Protein AF-A0AB39BW16-F1 (afdb_monomer_lite)

Organism: NCBI:txid3237103

Foldseek 3Di:
DPPPPPCALVNLLVQLVVLLVVCVVDVDPVSLVSNVVSLVVNVVNLVVPPDPDPVSVVSVVSSVVSVVSSVVSVVVVD

Secondary structure (DSSP, 8-state):
--------HHHHHHHHHHHHHHHHHS--HHHHHHHHHHHHHHHHHHHH----SHHHHHHHHHHHHHHHHHHHHHHTT-

Sequence (78 aa):
MTIEQKETLKEALENADKAVYSTQMGSNKDNLGFSQQAIDRVEQLLKVENDHSPEHQRAKDMLRLLKETQAAMNSNRN

Radius of gyration: 13.39 Å; chains: 1; bounding box: 31×19×44 Å

Structure (mmCIF, N/CA/C/O backbone):
data_AF-A0AB39BW16-F1
#
_entry.id   AF-A0AB39BW16-F1
#
loop_
_atom_site.group_PDB
_atom_site.id
_atom_site.type_symbol
_atom_site.label_atom_id
_atom_site.label_alt_id
_atom_site.label_comp_id
_atom_site.label_asym_id
_atom_site.label_entity_id
_atom_site.label_seq_id
_atom_site.pdbx_PDB_ins_code
_atom_site.Cartn_x
_atom_site.Cartn_y
_atom_site.Cartn_z
_atom_site.occupancy
_atom_site.B_iso_or_equiv
_atom_site.auth_seq_id
_atom_site.auth_comp_id
_atom_site.auth_asym_id
_atom_site.auth_atom_id
_atom_site.pdbx_PDB_model_num
ATOM 1 N N . MET A 1 1 ? -9.693 7.137 -26.982 1.00 35.00 1 MET A N 1
ATOM 2 C CA . MET A 1 1 ? -8.571 6.486 -26.277 1.00 35.00 1 MET A CA 1
ATOM 3 C C . MET A 1 1 ? -8.503 7.080 -24.889 1.00 35.00 1 MET A C 1
ATOM 5 O O . MET A 1 1 ? -7.990 8.178 -24.723 1.00 35.00 1 MET A O 1
ATOM 9 N N . THR A 1 2 ? -9.133 6.423 -23.923 1.00 38.56 2 THR A N 1
ATOM 10 C CA . THR A 1 2 ? -8.988 6.766 -22.510 1.00 38.56 2 THR A CA 1
ATOM 11 C C . THR A 1 2 ? -7.539 6.513 -22.134 1.00 38.56 2 THR A C 1
ATOM 13 O O . THR A 1 2 ? -7.041 5.400 -22.274 1.00 38.56 2 THR A O 1
ATOM 16 N N . ILE A 1 3 ? -6.845 7.570 -21.730 1.00 43.91 3 ILE A N 1
ATOM 17 C CA . ILE A 1 3 ? -5.571 7.465 -21.035 1.00 43.91 3 ILE A CA 1
ATOM 18 C C . ILE A 1 3 ? -5.926 6.808 -19.698 1.00 43.91 3 ILE A C 1
ATOM 20 O O . ILE A 1 3 ? -6.292 7.493 -18.748 1.00 43.91 3 ILE A O 1
ATOM 24 N N . GLU A 1 4 ? -5.946 5.474 -19.653 1.00 50.84 4 GLU A N 1
ATOM 25 C CA . GLU A 1 4 ? -5.848 4.750 -18.392 1.00 50.84 4 GLU A CA 1
ATOM 26 C C . GLU A 1 4 ? -4.523 5.204 -17.793 1.00 50.84 4 GLU A C 1
ATOM 28 O O . GLU A 1 4 ? -3.452 4.846 -18.287 1.00 50.84 4 GLU A O 1
ATOM 33 N N . GLN A 1 5 ? -4.590 6.103 -16.812 1.00 52.75 5 GLN A N 1
ATOM 34 C CA . GLN A 1 5 ? -3.432 6.451 -16.008 1.00 52.75 5 GLN A CA 1
ATOM 35 C C . GLN A 1 5 ? -2.911 5.123 -15.464 1.00 52.75 5 GLN A C 1
ATOM 37 O O . GLN A 1 5 ? -3.579 4.476 -14.657 1.00 52.75 5 GLN A O 1
ATOM 42 N N . LYS A 1 6 ? -1.773 4.663 -15.996 1.00 63.31 6 LYS A N 1
ATOM 43 C CA . LYS A 1 6 ? -1.037 3.539 -15.431 1.00 63.31 6 LYS A CA 1
ATOM 44 C C . LYS A 1 6 ? -0.559 4.005 -14.067 1.00 63.31 6 LYS A C 1
ATOM 46 O O . LYS A 1 6 ? 0.524 4.567 -13.961 1.00 63.31 6 LYS A O 1
ATOM 51 N N . GLU A 1 7 ? -1.411 3.835 -13.067 1.00 73.69 7 GLU A N 1
ATOM 52 C CA . GLU A 1 7 ? -1.027 3.973 -11.674 1.00 73.69 7 GLU A CA 1
ATOM 53 C C . GLU A 1 7 ? 0.170 3.053 -11.453 1.00 73.69 7 GLU A C 1
ATOM 55 O O . GLU A 1 7 ? 0.117 1.852 -11.739 1.00 73.69 7 GLU A O 1
ATOM 60 N N . THR A 1 8 ? 1.281 3.647 -11.044 1.00 83.31 8 THR A N 1
ATOM 61 C CA . THR A 1 8 ? 2.502 2.899 -10.776 1.00 83.31 8 THR A CA 1
ATOM 62 C C . THR A 1 8 ? 2.370 2.166 -9.446 1.00 83.31 8 THR A C 1
ATOM 64 O O . THR A 1 8 ? 1.659 2.607 -8.542 1.00 83.31 8 THR A O 1
ATOM 67 N N . LEU A 1 9 ? 3.105 1.063 -9.280 1.00 84.50 9 LEU A N 1
ATOM 68 C CA . LEU A 1 9 ? 3.163 0.345 -8.004 1.00 84.50 9 LEU A CA 1
ATOM 69 C C . LEU A 1 9 ? 3.536 1.276 -6.836 1.00 84.50 9 LEU A C 1
ATOM 71 O O . LEU A 1 9 ? 3.000 1.148 -5.737 1.00 84.50 9 LEU A O 1
ATOM 75 N N . LYS A 1 10 ? 4.414 2.252 -7.091 1.00 86.69 10 LYS A N 1
ATOM 76 C CA . LYS A 1 10 ? 4.803 3.272 -6.116 1.00 86.69 10 LYS A CA 1
ATOM 77 C C . LYS A 1 10 ? 3.617 4.139 -5.679 1.00 86.69 10 LYS A C 1
ATOM 79 O O . LYS A 1 10 ? 3.395 4.285 -4.483 1.00 86.69 10 LYS A O 1
ATOM 84 N N . GLU A 1 11 ? 2.864 4.697 -6.623 1.00 88.69 11 GLU A N 1
ATOM 85 C CA . GLU A 1 11 ? 1.705 5.548 -6.312 1.00 88.69 11 GLU A CA 1
ATOM 86 C C . GLU A 1 11 ? 0.621 4.765 -5.568 1.00 88.69 11 GLU A C 1
ATOM 88 O O . GLU A 1 11 ? 0.070 5.254 -4.583 1.00 88.69 11 GLU A O 1
ATOM 93 N N . ALA A 1 12 ? 0.367 3.520 -5.978 1.00 88.44 12 ALA A N 1
ATOM 94 C CA . ALA A 1 12 ? -0.593 2.663 -5.295 1.00 88.44 12 ALA A CA 1
ATOM 95 C C . ALA A 1 12 ? -0.184 2.387 -3.839 1.00 88.44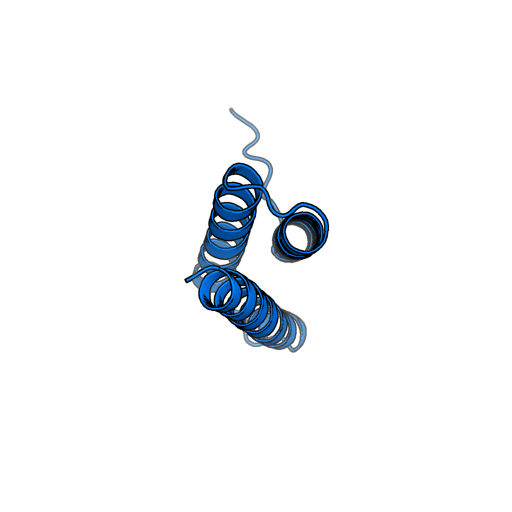 12 ALA A C 1
ATOM 97 O O . ALA A 1 12 ? -1.034 2.396 -2.948 1.00 88.44 12 ALA A O 1
ATOM 98 N N . LEU A 1 13 ? 1.112 2.184 -3.576 1.00 89.69 13 LEU A N 1
ATOM 99 C CA . LEU A 1 13 ? 1.631 2.012 -2.218 1.00 89.69 13 LEU A CA 1
ATOM 100 C C . LEU A 1 13 ? 1.478 3.279 -1.374 1.00 89.69 13 LEU A C 1
ATOM 102 O O . LEU A 1 13 ? 1.037 3.184 -0.232 1.00 89.69 13 LEU A O 1
ATOM 106 N N . GLU A 1 14 ? 1.802 4.451 -1.923 1.00 90.88 14 GLU A N 1
ATOM 107 C CA . GLU A 1 14 ? 1.622 5.736 -1.231 1.00 90.88 14 GLU A CA 1
ATOM 108 C C . GLU A 1 14 ? 0.140 5.996 -0.907 1.00 90.88 14 GLU A C 1
ATOM 110 O O . GLU A 1 14 ? -0.201 6.424 0.200 1.00 90.88 14 GLU A O 1
ATOM 115 N N . ASN A 1 15 ? -0.760 5.669 -1.840 1.00 90.44 15 ASN A N 1
ATOM 116 C CA . ASN A 1 15 ? -2.205 5.755 -1.636 1.00 90.44 15 ASN A CA 1
ATOM 117 C C . ASN A 1 15 ? -2.684 4.799 -0.536 1.00 90.44 15 ASN A C 1
ATOM 119 O O . ASN A 1 15 ? -3.472 5.195 0.328 1.00 90.44 15 ASN A O 1
ATOM 123 N N . ALA A 1 16 ? -2.199 3.556 -0.541 1.00 90.00 16 ALA A N 1
ATOM 124 C CA . ALA A 1 16 ? -2.557 2.558 0.459 1.00 90.00 16 ALA A CA 1
ATOM 125 C C . ALA A 1 16 ? -2.034 2.919 1.855 1.00 90.00 16 ALA A C 1
ATOM 127 O O . ALA A 1 16 ? -2.791 2.830 2.823 1.00 90.00 16 ALA A O 1
ATOM 128 N N . ASP A 1 17 ? -0.801 3.413 1.958 1.00 90.88 17 ASP A N 1
ATOM 129 C CA . ASP A 1 17 ? -0.224 3.906 3.211 1.00 90.88 17 ASP A CA 1
ATOM 130 C C . ASP A 1 17 ? -1.036 5.065 3.793 1.00 90.88 17 ASP A C 1
ATOM 132 O O . ASP A 1 17 ? -1.504 5.003 4.934 1.00 90.88 17 ASP A O 1
ATOM 136 N N . LYS A 1 18 ? -1.342 6.071 2.968 1.00 90.00 18 LYS A N 1
ATOM 137 C CA . LYS A 1 18 ? -2.175 7.204 3.379 1.00 90.00 18 LYS A CA 1
ATOM 138 C C . LYS A 1 18 ? -3.573 6.768 3.817 1.00 90.00 18 LYS A C 1
ATOM 140 O O . LYS A 1 18 ? -4.103 7.309 4.792 1.00 90.00 18 LYS A O 1
ATOM 145 N N . ALA A 1 19 ? -4.191 5.816 3.120 1.00 87.25 19 ALA A N 1
ATOM 146 C CA . ALA A 1 19 ? -5.523 5.323 3.460 1.00 87.25 19 ALA A CA 1
ATOM 147 C C . ALA A 1 19 ? -5.524 4.543 4.785 1.00 87.25 19 ALA A C 1
ATOM 149 O O . ALA A 1 19 ? -6.392 4.766 5.636 1.00 87.25 19 ALA A O 1
ATOM 150 N N . VAL A 1 20 ? -4.531 3.675 5.001 1.00 87.31 20 VAL A N 1
ATOM 151 C CA . VAL A 1 20 ? -4.349 2.946 6.265 1.00 87.31 20 VAL A CA 1
ATOM 152 C C . VAL A 1 20 ? -4.078 3.921 7.410 1.00 87.31 20 VAL A C 1
ATOM 154 O O . VAL A 1 20 ? -4.737 3.841 8.445 1.00 87.31 20 VAL A O 1
ATOM 157 N N . TYR A 1 21 ? -3.199 4.902 7.221 1.00 87.31 21 TYR A N 1
ATOM 158 C CA . TYR A 1 21 ? -2.931 5.935 8.221 1.00 87.31 21 TYR A CA 1
ATOM 159 C C . TYR A 1 21 ? -4.170 6.778 8.555 1.00 87.31 21 TYR A C 1
ATOM 161 O O . TYR A 1 21 ? -4.483 7.014 9.721 1.00 87.31 21 TYR A O 1
ATOM 169 N N . SER A 1 22 ? -4.938 7.183 7.541 1.00 84.06 22 SER A N 1
ATOM 170 C CA . SER A 1 22 ? -6.188 7.931 7.741 1.00 84.06 22 SER A CA 1
ATOM 171 C C . SER A 1 22 ? -7.222 7.115 8.517 1.00 84.06 22 SER A C 1
ATOM 173 O O . SER A 1 22 ? -7.997 7.666 9.293 1.00 84.06 22 SER A O 1
ATOM 175 N N . THR A 1 23 ? -7.212 5.795 8.343 1.00 83.19 23 THR A N 1
ATOM 176 C CA . THR A 1 23 ? -8.048 4.868 9.110 1.00 83.19 23 THR A CA 1
ATOM 177 C C . THR A 1 23 ? -7.606 4.775 10.572 1.00 83.19 23 THR A C 1
ATOM 179 O O . THR A 1 23 ? -8.463 4.706 11.451 1.00 83.19 23 THR A O 1
ATOM 182 N N . GLN A 1 24 ? -6.297 4.829 10.850 1.00 80.56 24 GLN A N 1
ATOM 183 C CA . GLN A 1 24 ? -5.772 4.875 12.223 1.00 80.56 24 GLN A CA 1
ATOM 184 C C . GLN A 1 24 ? -6.159 6.179 12.927 1.00 80.56 24 GLN A C 1
ATOM 186 O O . GLN A 1 24 ? -6.546 6.169 14.092 1.00 80.56 24 GLN A O 1
ATOM 191 N N . MET A 1 25 ? -6.068 7.300 12.208 1.00 79.56 25 MET A N 1
ATOM 192 C CA . MET A 1 25 ? -6.379 8.644 12.702 1.00 79.56 25 MET A CA 1
ATOM 193 C C . MET A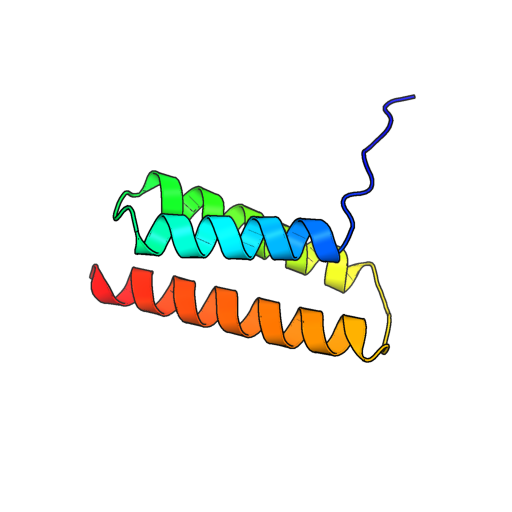 1 25 ? -7.880 8.885 12.893 1.00 79.56 25 MET A C 1
ATOM 195 O O . MET A 1 25 ? -8.313 9.481 13.876 1.00 79.56 25 MET A O 1
ATOM 199 N N . GLY A 1 26 ? -8.681 8.455 11.922 1.00 67.62 26 GLY A N 1
ATOM 200 C CA . GLY A 1 26 ? -10.122 8.624 11.900 1.00 67.62 26 GLY A CA 1
ATOM 201 C C . GLY A 1 26 ? -10.776 7.265 12.010 1.00 67.62 26 GLY A C 1
ATOM 202 O O . GLY A 1 26 ? -10.903 6.561 11.007 1.00 67.62 26 GLY A O 1
ATOM 203 N N . SER A 1 27 ? -11.237 6.921 13.212 1.00 63.06 27 SER A N 1
ATOM 204 C CA . SER A 1 27 ? -11.975 5.689 13.473 1.00 63.06 27 SER A CA 1
ATOM 205 C C . SER A 1 27 ? -13.399 5.747 12.875 1.00 63.06 27 SER A C 1
ATOM 207 O O . SER A 1 27 ? -14.377 5.464 13.558 1.00 63.06 27 SER A O 1
ATOM 209 N N . ASN A 1 28 ? -13.528 6.016 11.571 1.00 68.56 28 ASN A N 1
ATOM 210 C CA . ASN A 1 28 ? -14.769 5.889 10.807 1.00 68.56 28 ASN A CA 1
ATOM 211 C C . ASN A 1 28 ? -14.754 4.612 9.940 1.00 68.56 28 ASN A C 1
ATOM 213 O O . ASN A 1 28 ? -13.696 4.145 9.510 1.00 68.56 28 ASN A O 1
ATOM 217 N N . LYS A 1 29 ? -15.934 4.033 9.703 1.00 69.19 29 LYS A N 1
ATOM 218 C CA . LYS A 1 29 ? -16.160 2.842 8.874 1.00 69.19 29 LYS A CA 1
ATOM 219 C C . LYS A 1 29 ? -15.859 3.103 7.394 1.00 69.19 29 LYS A C 1
ATOM 221 O O . LYS A 1 29 ? -15.385 2.204 6.710 1.00 69.19 29 LYS A O 1
ATOM 226 N N . ASP A 1 30 ? -16.052 4.334 6.927 1.00 75.06 30 ASP A N 1
ATOM 227 C CA . ASP A 1 30 ? -15.764 4.707 5.537 1.00 75.06 30 ASP A CA 1
ATOM 228 C C . ASP A 1 30 ? -14.263 4.588 5.226 1.00 75.06 30 ASP A C 1
ATOM 230 O O . ASP A 1 30 ? -13.879 4.010 4.211 1.00 75.06 30 ASP A O 1
ATOM 234 N N . ASN A 1 31 ? -13.400 5.016 6.155 1.00 78.12 31 ASN A N 1
ATOM 235 C CA . ASN A 1 31 ? -11.940 4.948 6.004 1.00 78.12 31 ASN A CA 1
ATOM 236 C C . ASN A 1 31 ? -11.424 3.501 5.888 1.00 78.12 31 ASN A C 1
ATOM 238 O O . ASN A 1 31 ? -10.469 3.235 5.156 1.00 78.12 31 ASN A O 1
ATOM 242 N N . LEU A 1 32 ? -12.098 2.544 6.538 1.00 76.56 32 LEU A N 1
ATOM 243 C CA . LEU A 1 32 ? -11.786 1.119 6.391 1.00 76.56 32 LEU A CA 1
ATOM 244 C C . LEU A 1 32 ? -12.024 0.611 4.968 1.00 76.56 32 LEU A C 1
ATOM 246 O O . LEU A 1 32 ? -11.201 -0.127 4.432 1.00 76.56 32 LEU A O 1
ATOM 250 N N . GLY A 1 33 ? -13.138 1.016 4.354 1.00 82.56 33 GLY A N 1
ATOM 251 C CA . GLY A 1 33 ? -13.441 0.654 2.971 1.00 82.56 33 GLY A CA 1
ATOM 252 C C . GLY A 1 33 ? -12.386 1.198 2.008 1.00 82.56 33 GLY A C 1
ATOM 253 O O . GLY A 1 33 ? -11.903 0.466 1.146 1.00 82.56 33 GLY A O 1
ATOM 254 N N . PHE A 1 34 ? -11.965 2.450 2.208 1.00 83.69 34 PHE A N 1
ATOM 255 C CA . PHE A 1 34 ? -10.927 3.077 1.387 1.00 83.69 34 PHE A CA 1
ATOM 256 C C . PHE A 1 34 ? -9.553 2.416 1.547 1.00 83.69 34 PHE A C 1
ATOM 258 O O . PHE A 1 34 ? -8.877 2.179 0.547 1.00 83.69 34 PHE A O 1
ATOM 265 N N . SER A 1 35 ? -9.141 2.072 2.773 1.00 87.00 35 SER A N 1
ATOM 266 C CA . SER A 1 35 ? -7.869 1.363 2.988 1.00 87.00 35 SER A CA 1
ATOM 267 C C . SER A 1 35 ? -7.860 -0.028 2.354 1.00 87.00 35 SER A C 1
ATOM 26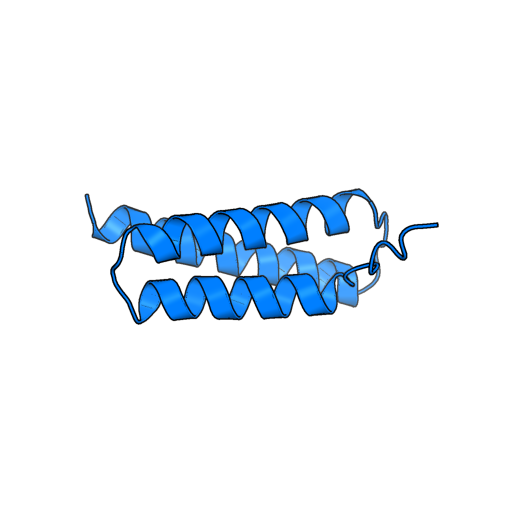9 O O . SER A 1 35 ? -6.846 -0.410 1.773 1.00 87.00 35 SER A O 1
ATOM 271 N N . GLN A 1 36 ? -8.986 -0.753 2.373 1.00 89.88 36 GLN A N 1
ATOM 272 C CA . GLN A 1 36 ? -9.079 -2.069 1.733 1.00 89.88 36 GLN A CA 1
ATOM 273 C C . GLN A 1 36 ? -8.947 -1.957 0.212 1.00 89.88 36 GLN A C 1
ATOM 275 O O . GLN A 1 36 ? -8.150 -2.669 -0.388 1.00 89.88 36 GLN A O 1
ATOM 280 N N . GLN A 1 37 ? -9.667 -1.014 -0.402 1.00 89.19 37 GLN A N 1
ATOM 281 C CA . GLN A 1 37 ? -9.599 -0.796 -1.850 1.00 89.19 37 GLN A CA 1
ATOM 282 C C . GLN A 1 37 ? -8.184 -0.430 -2.315 1.00 89.19 37 GLN A C 1
ATOM 284 O O . GLN A 1 37 ? -7.734 -0.905 -3.357 1.00 89.19 37 GLN A O 1
ATOM 289 N N . ALA A 1 38 ? -7.463 0.383 -1.539 1.00 88.06 38 ALA A N 1
ATOM 290 C CA . ALA A 1 38 ? -6.093 0.761 -1.869 1.00 88.06 38 ALA A CA 1
ATOM 291 C C . ALA A 1 38 ? -5.113 -0.424 -1.746 1.00 88.06 38 ALA A C 1
ATOM 293 O O . ALA A 1 38 ? -4.253 -0.609 -2.606 1.00 88.06 38 ALA A O 1
ATOM 294 N N . ILE A 1 39 ? -5.279 -1.276 -0.730 1.00 92.75 39 ILE A N 1
ATOM 295 C CA . ILE A 1 39 ? -4.504 -2.518 -0.572 1.00 92.75 39 ILE A CA 1
ATOM 296 C C . ILE A 1 39 ? -4.764 -3.485 -1.736 1.00 92.75 39 ILE A C 1
ATOM 298 O O . ILE A 1 39 ? -3.814 -4.016 -2.316 1.00 92.75 39 ILE A O 1
ATOM 302 N N . ASP A 1 40 ? -6.027 -3.671 -2.125 1.00 92.31 40 ASP A N 1
ATOM 303 C CA . ASP A 1 40 ? -6.406 -4.540 -3.246 1.00 92.31 40 ASP A CA 1
ATOM 304 C C . ASP A 1 40 ? -5.793 -4.044 -4.566 1.00 92.31 40 ASP A C 1
ATOM 306 O O . ASP A 1 40 ? -5.404 -4.834 -5.432 1.00 92.31 40 ASP A O 1
ATOM 310 N N . ARG A 1 41 ? -5.651 -2.723 -4.719 1.00 89.31 41 ARG A N 1
ATOM 311 C CA . ARG A 1 41 ? -5.022 -2.113 -5.892 1.00 89.31 41 ARG A CA 1
ATOM 312 C C . ARG A 1 41 ? -3.531 -2.430 -5.982 1.00 89.31 41 ARG A C 1
ATOM 314 O O . ARG A 1 41 ? -3.058 -2.837 -7.045 1.00 89.31 41 ARG A O 1
ATOM 321 N N . VAL A 1 42 ? -2.811 -2.319 -4.865 1.00 90.38 42 VAL A N 1
ATOM 322 C CA . VAL A 1 42 ? -1.394 -2.710 -4.770 1.00 90.38 42 VAL A CA 1
ATOM 323 C C . VAL A 1 42 ? -1.218 -4.194 -5.102 1.00 90.38 42 VAL A C 1
ATOM 325 O O . VAL A 1 42 ? -0.312 -4.551 -5.854 1.00 90.38 42 VAL A O 1
ATOM 328 N N . GLU A 1 43 ? -2.102 -5.069 -4.610 1.00 90.88 43 GLU A N 1
ATOM 329 C CA . GLU A 1 43 ? -2.061 -6.496 -4.950 1.00 90.88 43 GLU A CA 1
ATOM 330 C C . GLU A 1 43 ? -2.213 -6.767 -6.445 1.00 90.88 43 GLU A C 1
ATOM 332 O O . GLU A 1 43 ? -1.529 -7.638 -6.986 1.00 90.88 43 GLU A O 1
ATOM 337 N N . GLN A 1 44 ? -3.132 -6.068 -7.113 1.00 89.56 44 GLN A N 1
ATOM 338 C CA . GLN A 1 44 ? -3.338 -6.231 -8.549 1.00 89.56 44 GLN A CA 1
ATOM 339 C C . GLN A 1 44 ? -2.088 -5.832 -9.332 1.00 89.56 44 GLN A C 1
ATOM 341 O O . GLN A 1 44 ? -1.669 -6.576 -10.217 1.00 89.56 44 GLN A O 1
ATOM 346 N N . LEU A 1 45 ? -1.462 -4.708 -8.976 1.00 86.69 45 LEU A N 1
ATOM 347 C CA . LEU A 1 45 ? -0.237 -4.245 -9.630 1.00 86.69 45 LEU A CA 1
ATOM 348 C C . LEU A 1 45 ? 0.922 -5.226 -9.412 1.00 86.69 45 LEU A C 1
ATOM 350 O O . LEU A 1 45 ? 1.581 -5.612 -10.375 1.00 86.69 45 LEU A O 1
ATOM 354 N N . LEU A 1 46 ? 1.090 -5.736 -8.187 1.00 87.31 46 LEU A N 1
ATOM 355 C CA . LEU A 1 46 ? 2.099 -6.753 -7.871 1.00 87.31 46 LEU A CA 1
ATOM 356 C C . LEU A 1 46 ? 1.879 -8.091 -8.592 1.00 87.31 46 LEU A C 1
ATOM 358 O O . LEU A 1 46 ? 2.836 -8.828 -8.802 1.00 87.31 46 LEU A O 1
ATOM 362 N N . LYS A 1 47 ? 0.638 -8.446 -8.949 1.00 85.50 47 LYS A N 1
ATOM 363 C CA . LYS A 1 47 ? 0.348 -9.665 -9.728 1.00 85.50 47 LYS A CA 1
ATOM 364 C C . LYS A 1 47 ? 0.687 -9.506 -11.210 1.00 85.50 47 LYS A C 1
ATOM 366 O O . LYS A 1 47 ? 0.998 -10.498 -11.864 1.00 85.50 47 LYS A O 1
ATOM 371 N N . VAL A 1 48 ? 0.572 -8.290 -11.741 1.00 78.88 48 VAL A N 1
ATOM 372 C CA . VAL A 1 48 ? 0.857 -7.984 -13.151 1.00 78.88 48 VAL A CA 1
ATOM 373 C C . VAL A 1 48 ? 2.358 -7.796 -13.371 1.00 78.88 48 VAL A C 1
ATOM 375 O O . VAL A 1 48 ? 2.895 -8.255 -14.379 1.00 78.88 48 VAL A O 1
ATOM 378 N N . GLU A 1 49 ? 3.047 -7.162 -12.424 1.00 70.88 49 GLU A N 1
ATOM 379 C CA . GLU A 1 49 ? 4.500 -7.031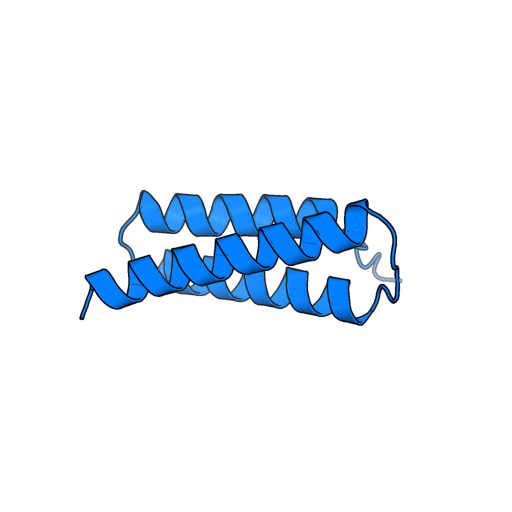 -12.447 1.00 70.88 49 GLU A CA 1
ATOM 380 C C . GLU A 1 49 ? 5.149 -8.328 -11.956 1.00 70.88 49 GLU A C 1
ATOM 382 O O . GLU A 1 49 ? 5.332 -8.539 -10.764 1.00 70.88 49 GLU A O 1
ATOM 387 N N . ASN A 1 50 ? 5.521 -9.223 -12.873 1.00 64.56 50 ASN A N 1
ATOM 388 C CA . ASN A 1 50 ? 6.333 -10.392 -12.530 1.00 64.56 50 ASN A CA 1
ATOM 389 C C . ASN A 1 50 ? 7.815 -9.981 -12.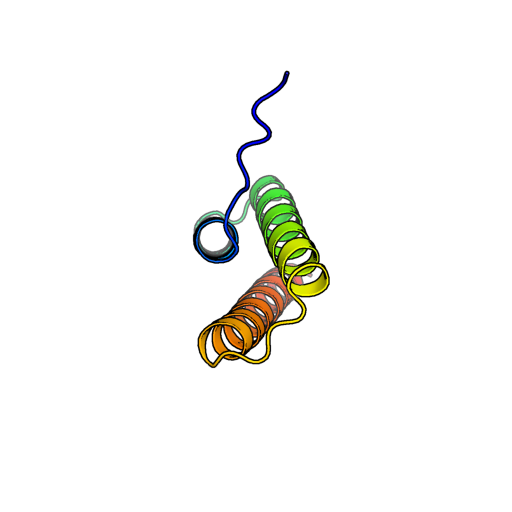438 1.00 64.56 50 ASN A C 1
ATOM 391 O O . ASN A 1 50 ? 8.640 -10.369 -13.265 1.00 64.56 50 ASN A O 1
ATOM 395 N N . ASP A 1 51 ? 8.109 -9.104 -11.479 1.00 74.06 51 ASP A N 1
ATOM 396 C CA . ASP A 1 51 ? 9.429 -8.531 -11.241 1.00 74.06 51 ASP A CA 1
ATOM 397 C C . ASP A 1 51 ? 10.005 -9.066 -9.918 1.00 74.06 51 ASP A C 1
ATOM 399 O O . ASP A 1 51 ? 9.320 -9.184 -8.904 1.00 74.06 51 ASP A O 1
ATOM 403 N N . HIS A 1 52 ? 11.283 -9.429 -9.935 1.00 76.75 52 HIS A N 1
ATOM 404 C CA . HIS A 1 52 ? 12.035 -9.870 -8.758 1.00 76.75 52 HIS A CA 1
ATOM 405 C C . HIS A 1 52 ? 13.015 -8.798 -8.271 1.00 76.75 52 HIS A C 1
ATOM 407 O O . HIS A 1 52 ? 13.909 -9.088 -7.473 1.00 76.75 52 HIS A O 1
ATOM 413 N N . SER A 1 53 ? 12.862 -7.564 -8.751 1.00 83.38 53 SER A N 1
ATOM 414 C CA . SER A 1 53 ? 13.642 -6.425 -8.300 1.00 83.38 53 SER A CA 1
ATOM 415 C C . SER A 1 53 ? 13.533 -6.227 -6.779 1.00 83.38 53 SER A C 1
ATOM 417 O O . SER A 1 53 ? 12.504 -6.538 -6.161 1.00 83.38 53 SER A O 1
ATOM 419 N N . PRO A 1 54 ? 14.589 -5.694 -6.137 1.00 84.44 54 PRO A N 1
ATOM 420 C CA . PRO A 1 54 ? 14.530 -5.287 -4.736 1.00 84.44 54 PRO A CA 1
ATOM 421 C C . PRO A 1 54 ? 13.344 -4.359 -4.440 1.00 84.44 54 PRO A C 1
ATOM 423 O O . PRO A 1 54 ? 12.762 -4.422 -3.359 1.00 84.44 54 PRO A O 1
ATOM 426 N N . GLU A 1 55 ? 12.965 -3.517 -5.398 1.00 80.31 55 GLU A N 1
ATOM 427 C CA . GLU A 1 55 ? 11.808 -2.629 -5.344 1.00 80.31 55 GLU A CA 1
ATOM 428 C C . GLU A 1 55 ? 10.498 -3.414 -5.249 1.00 80.31 55 GLU A C 1
ATOM 430 O O . GLU A 1 55 ? 9.671 -3.125 -4.383 1.00 80.31 55 GLU A O 1
ATOM 435 N N . HIS A 1 56 ? 10.334 -4.451 -6.069 1.00 84.44 56 HIS A N 1
ATOM 436 C CA . HIS A 1 56 ? 9.162 -5.317 -6.023 1.00 84.44 56 HIS A CA 1
ATOM 437 C C . HIS A 1 56 ? 9.087 -6.118 -4.710 1.00 84.44 56 HIS A C 1
ATOM 439 O O . HIS A 1 56 ? 8.010 -6.288 -4.132 1.00 84.44 56 HIS A O 1
ATOM 445 N N . GLN A 1 57 ? 10.229 -6.569 -4.179 1.00 88.88 57 GLN A N 1
ATOM 446 C CA . GLN A 1 57 ? 10.267 -7.217 -2.866 1.00 88.88 57 GLN A CA 1
ATOM 447 C C . GLN A 1 57 ? 9.882 -6.243 -1.740 1.00 88.88 57 GLN A C 1
ATOM 449 O O . GLN A 1 57 ? 9.048 -6.577 -0.900 1.00 88.88 57 GLN A O 1
ATOM 454 N N . ARG A 1 58 ? 10.405 -5.009 -1.763 1.00 88.56 58 ARG A N 1
ATOM 455 C CA . ARG A 1 58 ? 10.015 -3.953 -0.811 1.00 88.56 58 ARG A CA 1
ATOM 456 C C . ARG A 1 58 ? 8.527 -3.631 -0.893 1.00 88.56 58 ARG A C 1
ATOM 458 O O . ARG A 1 58 ? 7.892 -3.423 0.135 1.00 88.56 58 ARG A O 1
ATOM 465 N N . ALA A 1 59 ? 7.960 -3.615 -2.095 1.00 88.75 59 ALA A N 1
ATOM 466 C CA . ALA A 1 59 ? 6.535 -3.400 -2.297 1.00 88.75 59 ALA A CA 1
ATOM 467 C C . ALA A 1 59 ? 5.681 -4.520 -1.680 1.00 88.75 59 ALA A C 1
ATOM 469 O O . ALA A 1 59 ? 4.672 -4.236 -1.035 1.00 88.75 59 ALA A O 1
ATOM 470 N N . LYS A 1 60 ? 6.110 -5.783 -1.804 1.00 91.19 60 LYS A N 1
ATOM 471 C CA . LYS A 1 60 ? 5.479 -6.923 -1.116 1.00 91.19 60 LYS A CA 1
ATOM 472 C C . LYS A 1 60 ? 5.557 -6.792 0.405 1.00 91.19 60 LYS A C 1
ATOM 474 O O . LYS A 1 60 ? 4.561 -7.041 1.086 1.00 91.19 60 LYS A O 1
ATOM 479 N N . ASP A 1 61 ? 6.705 -6.374 0.932 1.00 92.31 61 ASP A N 1
ATOM 480 C CA . ASP A 1 61 ? 6.893 -6.178 2.372 1.00 92.31 61 ASP A CA 1
ATOM 481 C C . ASP A 1 61 ? 6.013 -5.037 2.907 1.00 92.31 61 ASP A C 1
ATOM 483 O O . ASP A 1 61 ? 5.352 -5.192 3.936 1.00 92.31 61 ASP A O 1
ATOM 487 N N . MET A 1 62 ? 5.934 -3.922 2.175 1.00 92.12 62 MET A N 1
ATOM 488 C CA . MET A 1 62 ? 5.069 -2.791 2.512 1.00 92.12 62 MET A CA 1
ATOM 489 C C . MET A 1 62 ? 3.590 -3.187 2.465 1.00 92.12 62 MET A C 1
ATOM 491 O O . MET A 1 62 ? 2.843 -2.913 3.400 1.00 92.12 62 MET A O 1
ATOM 495 N N . LEU A 1 63 ? 3.163 -3.909 1.426 1.00 93.19 63 LEU A N 1
ATOM 496 C CA . LEU A 1 63 ? 1.803 -4.440 1.336 1.00 93.19 63 LEU A CA 1
ATOM 497 C C . LEU A 1 63 ? 1.457 -5.332 2.539 1.00 93.19 63 LEU A C 1
ATOM 499 O O . LEU A 1 63 ? 0.349 -5.252 3.074 1.00 93.19 63 LEU A O 1
ATOM 503 N N . ARG A 1 64 ? 2.393 -6.181 2.976 1.00 94.19 64 ARG A N 1
ATOM 504 C CA . ARG A 1 64 ? 2.202 -7.030 4.157 1.00 94.19 64 ARG A CA 1
ATOM 505 C C . ARG A 1 64 ? 1.980 -6.189 5.416 1.00 94.19 64 ARG A C 1
ATOM 507 O O . ARG A 1 64 ? 1.010 -6.434 6.130 1.00 94.19 64 ARG A O 1
ATOM 514 N N . LEU A 1 65 ? 2.808 -5.168 5.636 1.00 93.06 65 LEU A N 1
ATOM 515 C CA . LEU A 1 65 ? 2.664 -4.227 6.754 1.00 93.06 65 LEU A CA 1
ATOM 516 C C . LEU A 1 65 ? 1.309 -3.508 6.741 1.00 93.06 65 LEU A C 1
ATOM 518 O O . LEU A 1 65 ? 0.655 -3.405 7.780 1.00 93.06 65 LEU A O 1
ATOM 522 N N . LEU A 1 66 ? 0.856 -3.049 5.573 1.00 91.25 66 LEU A N 1
ATOM 523 C CA . LEU A 1 66 ? -0.429 -2.360 5.429 1.00 91.25 66 LEU A CA 1
ATOM 524 C C . LEU A 1 66 ? -1.607 -3.259 5.817 1.00 91.25 66 LEU A C 1
ATOM 526 O O . LEU A 1 66 ? -2.492 -2.830 6.558 1.00 91.25 66 LEU A O 1
ATOM 530 N N . LYS A 1 67 ? -1.584 -4.525 5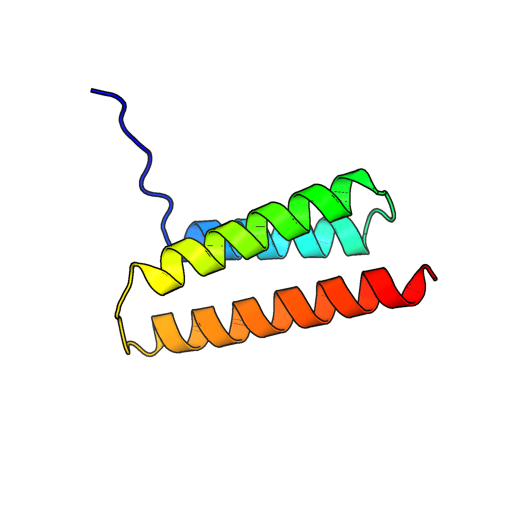.391 1.00 92.94 67 LYS A N 1
ATOM 531 C CA . LYS A 1 67 ? -2.602 -5.519 5.759 1.00 92.94 67 LYS A CA 1
ATOM 532 C C . LYS A 1 67 ? -2.594 -5.853 7.242 1.00 92.94 67 LYS A C 1
ATOM 534 O O . LYS A 1 67 ? -3.656 -5.900 7.852 1.00 92.94 67 LYS A O 1
ATOM 539 N N . GLU A 1 68 ? -1.417 -6.083 7.822 1.00 91.69 68 GLU A N 1
ATOM 540 C CA . GLU A 1 68 ? -1.273 -6.361 9.256 1.00 91.69 68 GLU A CA 1
ATOM 541 C C . GLU A 1 68 ? -1.820 -5.192 10.086 1.00 91.69 68 GLU A C 1
ATOM 543 O O . GLU A 1 68 ? -2.603 -5.384 11.017 1.00 91.69 68 GLU A O 1
ATOM 548 N N . THR A 1 69 ? -1.492 -3.968 9.679 1.00 88.19 69 THR A N 1
ATOM 549 C CA . THR A 1 69 ? -1.966 -2.742 10.323 1.00 88.19 69 THR A CA 1
ATOM 550 C C . THR A 1 69 ? -3.481 -2.581 10.203 1.00 88.19 69 THR A C 1
ATOM 552 O O . THR A 1 69 ? -4.161 -2.279 11.186 1.00 88.19 69 THR A O 1
ATOM 555 N N . GLN A 1 70 ? -4.041 -2.824 9.017 1.00 86.81 70 GLN A N 1
ATOM 556 C CA . GLN A 1 70 ? -5.486 -2.787 8.807 1.00 86.81 70 GLN A CA 1
ATOM 557 C C . GLN A 1 70 ? -6.213 -3.865 9.627 1.00 86.81 70 GLN A C 1
ATOM 559 O O . GLN A 1 70 ? -7.241 -3.587 10.249 1.00 86.81 70 GLN A O 1
ATOM 564 N N . ALA A 1 71 ? -5.664 -5.079 9.690 1.00 88.44 71 ALA A N 1
ATOM 565 C CA . ALA A 1 71 ? -6.208 -6.177 10.482 1.00 88.44 71 ALA A CA 1
ATOM 566 C C . ALA A 1 71 ? -6.176 -5.880 11.990 1.00 88.44 71 ALA A C 1
ATOM 568 O O . ALA A 1 71 ? -7.150 -6.169 12.692 1.00 88.44 71 ALA A O 1
ATOM 569 N N . ALA A 1 72 ? -5.105 -5.254 12.487 1.00 86.31 72 ALA A N 1
ATOM 570 C CA . ALA A 1 72 ? -5.001 -4.818 13.878 1.00 86.31 72 ALA A CA 1
ATOM 571 C C . ALA A 1 72 ? -6.079 -3.777 14.224 1.00 86.31 72 ALA A C 1
ATOM 573 O O . ALA A 1 72 ? -6.737 -3.876 15.259 1.00 86.31 72 ALA A O 1
ATOM 574 N N . MET A 1 73 ? -6.335 -2.822 13.325 1.00 80.69 73 MET A N 1
ATOM 575 C CA . MET A 1 73 ? -7.410 -1.843 13.509 1.00 80.69 73 MET A CA 1
ATOM 576 C C . MET A 1 73 ? -8.808 -2.461 13.496 1.00 80.69 73 MET A C 1
ATOM 578 O O . MET A 1 73 ? -9.670 -2.028 14.258 1.00 80.69 73 MET A O 1
ATOM 582 N N . ASN A 1 74 ? -9.043 -3.454 12.636 1.00 78.25 74 ASN A N 1
ATOM 583 C CA . ASN A 1 74 ? -10.310 -4.183 12.609 1.00 78.25 74 ASN A CA 1
ATOM 584 C C . ASN A 1 74 ? -10.521 -4.986 13.896 1.00 78.25 74 ASN A C 1
ATOM 586 O O . ASN A 1 74 ? -11.621 -4.987 14.441 1.00 78.25 74 ASN A O 1
ATOM 590 N N . SER A 1 75 ? -9.462 -5.620 14.403 1.00 80.25 75 SER A N 1
ATOM 591 C CA . SER A 1 75 ? -9.511 -6.423 15.629 1.00 80.25 75 SER A CA 1
ATOM 592 C C . SER A 1 75 ? -9.788 -5.580 16.876 1.00 80.25 75 SER A C 1
ATOM 594 O O . SER A 1 75 ? -10.541 -6.014 17.733 1.00 80.25 75 SER A O 1
ATOM 596 N N . ASN A 1 76 ? -9.259 -4.353 16.956 1.00 68.19 76 ASN A N 1
ATOM 597 C CA . ASN A 1 76 ? -9.473 -3.447 18.096 1.00 68.19 76 ASN A CA 1
ATOM 598 C C . ASN A 1 76 ? -10.901 -2.869 18.203 1.00 68.19 76 ASN A C 1
ATOM 600 O O . ASN A 1 76 ? -11.172 -2.077 19.106 1.00 68.19 76 ASN A O 1
ATOM 604 N N . ARG A 1 77 ? -11.797 -3.194 17.264 1.00 61.72 77 ARG A N 1
ATOM 605 C CA . ARG A 1 77 ? -13.176 -2.681 17.207 1.00 61.72 77 ARG A CA 1
ATOM 606 C C . ARG A 1 77 ? -14.253 -3.732 17.492 1.00 61.72 77 ARG A C 1
ATOM 608 O O . ARG A 1 77 ? -15.410 -3.337 17.631 1.00 61.72 77 ARG A O 1
ATOM 615 N N . ASN A 1 78 ? -13.886 -5.015 17.542 1.00 53.97 78 ASN A N 1
ATOM 616 C CA . ASN A 1 78 ? -14.761 -6.119 17.957 1.00 53.97 78 ASN A CA 1
ATOM 617 C C . ASN A 1 78 ? -14.621 -6.383 19.456 1.00 53.97 78 ASN A C 1
ATOM 619 O O . ASN A 1 78 ? -15.632 -6.816 20.048 1.00 53.97 78 ASN A O 1
#

pLDDT: mean 80.93, std 13.04, range [35.0, 94.19]